Protein AF-A0A659UH26-F1 (afdb_monomer)

Mean predicted aligned error: 6.56 Å

Solvent-accessible surface area (backbone atoms only — not comparable to full-atom values): 6737 Å² total; per-residue (Å²): 130,52,73,49,74,51,71,44,65,55,98,88,38,76,38,36,36,45,58,29,32,48,44,77,61,85,96,43,30,35,30,27,61,66,62,68,94,75,54,86,54,43,74,69,55,59,36,70,76,51,52,75,67,40,58,56,64,61,52,50,51,49,55,50,50,48,46,71,76,37,76,78,49,76,42,80,48,83,68,59,61,34,67,49,59,96,85,42,62,32,55,73,72,74,49,95,66,84,79,71,84,68,82,87,79,78,87,132

Structure (mmCIF, N/CA/C/O backbone):
data_AF-A0A659UH26-F1
#
_entry.id   AF-A0A659UH26-F1
#
loop_
_atom_site.group_PDB
_atom_site.id
_atom_site.type_symbol
_atom_site.label_atom_id
_atom_site.label_alt_id
_atom_site.label_comp_id
_atom_site.label_asym_id
_atom_site.label_entity_id
_atom_site.label_seq_id
_atom_site.pdbx_PDB_ins_code
_atom_site.Cartn_x
_atom_site.Cartn_y
_atom_site.Cartn_z
_atom_site.occupancy
_atom_site.B_iso_or_equiv
_atom_site.auth_seq_id
_atom_site.auth_comp_id
_atom_site.auth_asym_id
_atom_site.auth_atom_id
_atom_site.pdbx_PDB_model_num
ATOM 1 N N . PRO A 1 1 ? -16.471 -7.194 5.234 1.00 71.88 1 PRO A N 1
ATOM 2 C CA . PRO A 1 1 ? -15.128 -6.573 5.318 1.00 71.88 1 PRO A CA 1
ATOM 3 C C . PRO A 1 1 ? -15.166 -5.214 4.626 1.00 71.88 1 PRO A C 1
ATOM 5 O O . PRO A 1 1 ? -15.820 -5.099 3.595 1.00 71.88 1 PRO A O 1
ATOM 8 N N . ASP A 1 2 ? -14.545 -4.205 5.226 1.00 92.62 2 ASP A N 1
ATOM 9 C CA . ASP A 1 2 ? -14.314 -2.922 4.564 1.00 92.62 2 ASP A CA 1
ATOM 10 C C . ASP A 1 2 ? -13.133 -3.095 3.602 1.00 92.62 2 ASP A C 1
ATOM 12 O O . ASP A 1 2 ? -12.144 -3.746 3.945 1.00 92.62 2 ASP A O 1
ATOM 16 N N . LEU A 1 3 ? -13.283 -2.612 2.374 1.00 93.44 3 LEU A N 1
ATOM 17 C CA . LEU A 1 3 ? -12.371 -2.868 1.267 1.00 93.44 3 LEU A CA 1
ATOM 18 C C . LEU A 1 3 ? -12.006 -1.538 0.623 1.00 93.44 3 LEU A C 1
ATOM 20 O O . LEU A 1 3 ? -12.865 -0.676 0.433 1.00 93.44 3 LEU A O 1
ATOM 24 N N . LEU A 1 4 ? -10.746 -1.400 0.230 1.00 94.31 4 LEU A N 1
ATOM 25 C CA . LEU A 1 4 ? -10.288 -0.270 -0.561 1.00 94.31 4 LEU A CA 1
ATOM 26 C C . LEU A 1 4 ? -9.437 -0.762 -1.730 1.00 94.31 4 LEU A C 1
ATOM 28 O O . LEU A 1 4 ? -8.651 -1.702 -1.605 1.00 94.31 4 LEU A O 1
ATOM 32 N N . ILE A 1 5 ? -9.604 -0.110 -2.872 1.00 95.06 5 ILE A N 1
ATOM 33 C CA . ILE A 1 5 ? -8.719 -0.260 -4.021 1.00 95.06 5 ILE A CA 1
ATOM 34 C C . ILE A 1 5 ? -8.081 1.102 -4.233 1.00 95.06 5 ILE A C 1
ATOM 36 O O . ILE A 1 5 ? -8.787 2.103 -4.350 1.00 95.06 5 ILE A O 1
ATOM 40 N N . ALA A 1 6 ? -6.755 1.136 -4.243 1.00 95.44 6 ALA A N 1
ATOM 41 C CA . ALA A 1 6 ? -6.004 2.322 -4.610 1.00 95.44 6 ALA A CA 1
ATOM 42 C C . ALA A 1 6 ? -5.347 2.069 -5.960 1.00 95.44 6 ALA A C 1
ATOM 44 O O . ALA A 1 6 ? -4.661 1.061 -6.126 1.00 95.44 6 ALA A O 1
ATOM 45 N N . THR A 1 7 ? -5.567 2.989 -6.893 1.00 96.00 7 THR A N 1
ATOM 46 C CA . THR A 1 7 ? -5.003 2.944 -8.239 1.00 96.00 7 THR A CA 1
ATOM 47 C C . THR A 1 7 ? -4.150 4.185 -8.443 1.00 96.00 7 THR A C 1
ATOM 49 O O . THR A 1 7 ? -4.620 5.308 -8.270 1.00 96.00 7 THR A O 1
ATOM 52 N N . LEU A 1 8 ? -2.892 3.976 -8.806 1.00 93.69 8 LEU A N 1
ATOM 53 C CA . LEU A 1 8 ? -2.003 4.998 -9.323 1.00 93.69 8 LEU A CA 1
ATOM 54 C C . LEU A 1 8 ? -2.225 5.098 -10.832 1.00 93.69 8 LEU A C 1
ATOM 56 O O . LEU A 1 8 ? -2.009 4.128 -11.564 1.00 93.69 8 LEU A O 1
ATOM 60 N N . GLU A 1 9 ? -2.623 6.279 -11.290 1.00 93.38 9 GLU A N 1
ATOM 61 C CA . GLU A 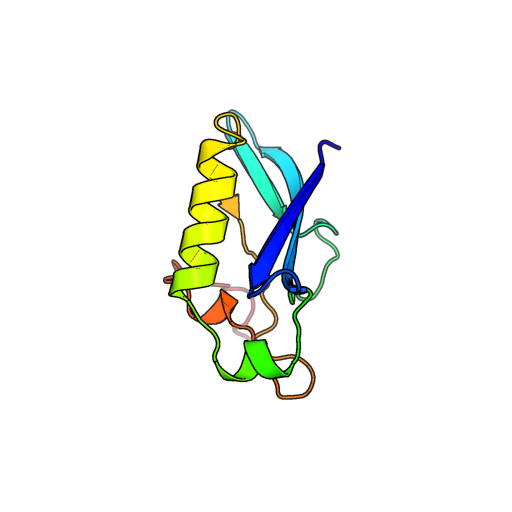1 9 ? -2.734 6.591 -12.710 1.00 93.38 9 GLU A CA 1
ATOM 62 C C . GLU A 1 9 ? -1.567 7.464 -13.168 1.00 93.38 9 GLU A C 1
ATOM 64 O O . GLU A 1 9 ? -1.206 8.441 -12.511 1.00 93.38 9 GLU A O 1
ATOM 69 N N . LEU A 1 10 ? -1.004 7.127 -14.326 1.00 86.25 10 LEU A N 1
ATOM 70 C CA . LEU A 1 10 ? -0.028 7.937 -15.042 1.00 86.25 10 LEU A CA 1
ATOM 71 C C . LEU A 1 10 ? -0.608 8.277 -16.408 1.00 86.25 10 LEU A C 1
ATOM 73 O O . LEU A 1 10 ? -1.031 7.388 -17.144 1.00 86.25 10 LEU A O 1
ATOM 77 N N . GLU A 1 11 ? -0.676 9.571 -16.722 1.00 87.94 11 GLU A N 1
ATOM 78 C CA . GLU A 1 11 ? -1.225 10.066 -17.995 1.00 87.94 11 GLU A CA 1
ATOM 79 C C . GLU A 1 11 ? -2.639 9.523 -18.308 1.00 87.94 11 GLU A C 1
ATOM 81 O O . GLU A 1 11 ? -2.987 9.244 -19.455 1.00 87.94 11 GLU A O 1
ATOM 86 N N . GLY A 1 12 ? -3.467 9.344 -17.270 1.00 88.56 12 GLY A N 1
ATOM 87 C CA . GLY A 1 12 ? -4.830 8.813 -17.392 1.00 88.56 12 GLY A CA 1
ATOM 88 C C . GLY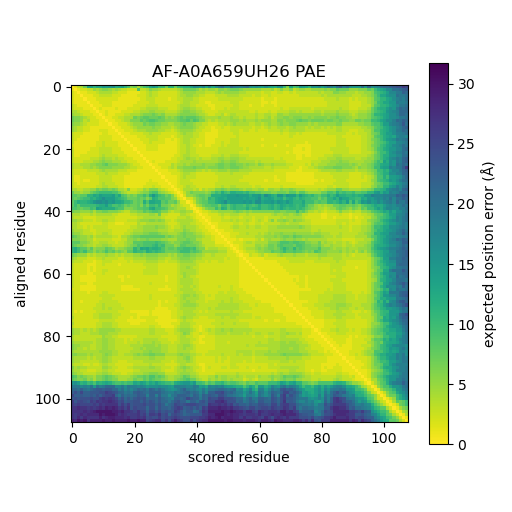 A 1 12 ? -4.908 7.302 -17.635 1.00 88.56 12 GLY A C 1
ATOM 89 O O . GLY A 1 12 ? -5.946 6.808 -18.074 1.00 88.56 12 GLY A O 1
ATOM 90 N N . ARG A 1 13 ? -3.822 6.558 -17.387 1.00 89.31 13 ARG A N 1
ATOM 91 C CA . ARG A 1 13 ? -3.783 5.092 -17.474 1.00 89.31 13 ARG A CA 1
ATOM 92 C C . ARG A 1 13 ? -3.396 4.477 -16.129 1.00 89.31 13 ARG A C 1
ATOM 94 O O . ARG A 1 13 ? -2.452 4.961 -15.505 1.00 89.31 13 ARG A O 1
ATOM 101 N N . PRO A 1 14 ? -4.063 3.398 -15.685 1.00 91.94 14 PRO A N 1
ATOM 102 C CA . PRO A 1 14 ? -3.695 2.713 -14.452 1.00 91.94 14 PRO A CA 1
ATOM 103 C C . PRO A 1 14 ? -2.323 2.051 -14.613 1.00 91.94 14 PRO A C 1
ATOM 105 O O . PRO A 1 14 ? -2.145 1.173 -15.455 1.00 91.94 14 PRO A O 1
ATOM 108 N N . ALA A 1 15 ? -1.362 2.478 -13.801 1.00 92.81 15 ALA A N 1
ATOM 109 C CA . ALA A 1 15 ? 0.005 1.965 -13.807 1.00 92.81 15 ALA A CA 1
ATOM 110 C C . ALA A 1 15 ? 0.233 0.939 -12.689 1.00 92.81 15 ALA A C 1
ATOM 112 O O . ALA A 1 15 ? 0.983 -0.020 -12.857 1.00 92.81 15 ALA A O 1
ATOM 113 N N . PHE A 1 16 ? -0.435 1.125 -11.549 1.00 93.25 16 PHE A N 1
ATOM 114 C CA . PHE A 1 16 ? -0.284 0.284 -10.368 1.00 93.25 16 PHE A CA 1
ATOM 115 C C . PHE A 1 16 ? -1.563 0.302 -9.538 1.00 93.25 16 PHE A C 1
ATOM 117 O O . PHE A 1 16 ? -2.178 1.353 -9.378 1.00 93.25 16 PHE A O 1
ATOM 124 N N . ALA A 1 17 ? -1.963 -0.836 -8.983 1.00 94.69 17 ALA A N 1
ATOM 125 C CA . ALA A 1 17 ? -3.122 -0.930 -8.116 1.00 94.69 17 ALA A CA 1
ATOM 126 C C . ALA A 1 17 ? -2.921 -1.938 -6.984 1.00 94.69 17 ALA A C 1
ATOM 128 O O . ALA A 1 17 ? -2.406 -3.044 -7.171 1.00 94.69 17 ALA A O 1
ATOM 129 N N . VAL A 1 18 ? -3.400 -1.564 -5.798 1.00 93.88 18 VAL A N 1
ATOM 130 C CA . VAL A 1 18 ? -3.452 -2.435 -4.621 1.00 93.88 18 VAL A CA 1
ATOM 131 C C . VAL A 1 18 ? -4.886 -2.587 -4.148 1.00 93.88 18 VAL A C 1
ATOM 133 O O . VAL A 1 18 ? -5.630 -1.614 -4.032 1.00 93.88 18 VAL A O 1
ATOM 136 N N . ALA A 1 19 ? -5.257 -3.826 -3.846 1.00 93.94 19 ALA A N 1
ATOM 137 C CA . ALA A 1 19 ? -6.522 -4.171 -3.225 1.00 93.94 19 ALA A CA 1
ATOM 138 C C . ALA A 1 19 ? -6.248 -4.539 -1.764 1.00 93.94 19 ALA A C 1
ATOM 140 O O . ALA A 1 19 ? -5.536 -5.510 -1.487 1.00 93.94 19 ALA A O 1
ATOM 141 N N . LEU A 1 20 ? -6.794 -3.752 -0.835 1.00 94.81 20 LEU A N 1
ATOM 142 C CA . LEU A 1 20 ? -6.608 -3.950 0.598 1.00 94.81 20 LEU A CA 1
ATOM 143 C C . LEU A 1 20 ? -7.948 -4.204 1.291 1.00 94.81 20 LEU A C 1
ATOM 145 O O . LEU A 1 20 ? -8.963 -3.579 0.982 1.00 94.81 20 LEU A O 1
ATOM 149 N N . GLU A 1 21 ? -7.935 -5.098 2.270 1.00 94.94 21 GLU A N 1
ATOM 150 C CA . GLU A 1 21 ? -8.995 -5.214 3.265 1.00 94.94 21 GLU A CA 1
ATOM 151 C C . GLU A 1 21 ? -8.611 -4.438 4.528 1.00 94.94 21 GLU A C 1
ATOM 153 O O . GLU A 1 21 ? -7.467 -4.495 4.983 1.00 94.94 21 GLU A O 1
ATOM 158 N N . VAL A 1 22 ? -9.572 -3.722 5.111 1.00 95.31 22 VAL A N 1
ATOM 159 C CA . VAL A 1 22 ? -9.410 -3.045 6.399 1.00 95.31 22 VAL A CA 1
ATOM 160 C C . VAL A 1 22 ? -9.969 -3.943 7.491 1.00 95.31 22 VAL A C 1
ATOM 162 O O . VAL A 1 22 ? -11.164 -4.251 7.535 1.00 95.31 22 VAL A O 1
ATOM 165 N N . VAL A 1 23 ? -9.094 -4.364 8.398 1.00 94.00 23 VAL A N 1
ATOM 166 C CA . VAL A 1 23 ? -9.431 -5.253 9.510 1.00 94.00 23 VAL A CA 1
ATOM 167 C C . VAL A 1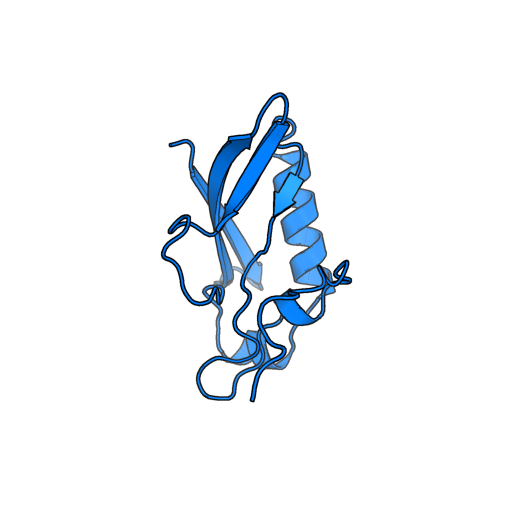 23 ? -9.115 -4.597 10.844 1.00 94.00 23 VAL A C 1
ATOM 169 O O . VAL A 1 23 ? -8.148 -3.851 10.986 1.00 94.00 23 VAL A O 1
ATOM 172 N N . LYS A 1 24 ? -9.915 -4.907 11.865 1.00 94.75 24 LYS A N 1
ATOM 173 C CA . LYS A 1 24 ? -9.635 -4.475 13.234 1.00 94.75 24 LYS A CA 1
ATOM 174 C C . LYS A 1 24 ? -8.697 -5.477 13.911 1.00 94.75 24 LYS A C 1
ATOM 176 O O . LYS A 1 24 ? -9.036 -6.652 14.037 1.00 94.75 24 LYS A O 1
ATOM 181 N N . ARG A 1 25 ? -7.537 -5.013 14.376 1.00 92.12 25 ARG A N 1
ATOM 182 C CA . ARG A 1 25 ? -6.576 -5.772 15.191 1.00 92.12 25 ARG A CA 1
ATOM 183 C C . ARG A 1 25 ? -6.430 -5.079 16.549 1.00 92.12 25 ARG A C 1
ATOM 185 O O . ARG A 1 25 ? -5.656 -4.139 16.708 1.00 92.12 25 ARG A O 1
ATOM 192 N N . GLY A 1 26 ? -7.213 -5.528 17.532 1.00 92.88 26 GLY A N 1
ATOM 193 C CA . GLY A 1 26 ? -7.294 -4.863 18.836 1.00 92.88 26 GLY A CA 1
ATOM 194 C C . GLY A 1 26 ? -7.881 -3.449 18.699 1.00 92.88 26 GLY A C 1
ATOM 195 O O . GLY A 1 26 ? -8.977 -3.323 18.146 1.00 92.88 26 GLY A O 1
ATOM 196 N N . PRO A 1 27 ? -7.206 -2.390 19.186 1.00 94.31 27 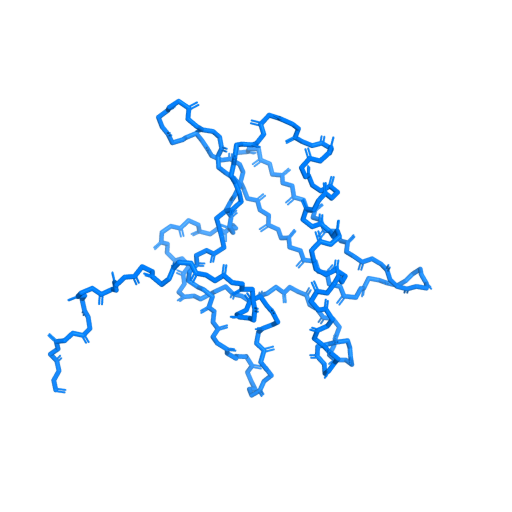PRO A N 1
ATOM 197 C CA . PRO A 1 27 ? -7.670 -1.017 18.996 1.00 94.31 27 PRO A CA 1
ATOM 198 C C . PRO A 1 27 ? -7.405 -0.478 17.581 1.00 94.31 27 PRO A C 1
ATOM 200 O O . PRO A 1 27 ? -8.046 0.495 17.202 1.00 94.31 27 PRO A O 1
ATOM 203 N N . LEU A 1 28 ? -6.512 -1.113 16.810 1.00 95.56 28 LEU A N 1
ATOM 204 C CA . LEU A 1 28 ? -6.042 -0.606 15.520 1.00 95.56 28 LEU A CA 1
ATOM 205 C C . LEU A 1 28 ? -6.913 -1.075 14.350 1.00 95.56 28 LEU A C 1
ATOM 207 O O . LEU A 1 28 ? -7.380 -2.219 14.327 1.00 95.56 28 LEU A O 1
ATOM 211 N N . ARG A 1 29 ? -7.064 -0.223 13.339 1.00 96.31 29 ARG A N 1
ATOM 212 C CA . ARG A 1 29 ? -7.545 -0.545 11.993 1.00 96.31 29 ARG A CA 1
ATOM 213 C C . ARG A 1 29 ? -6.353 -0.668 11.053 1.00 96.31 29 ARG A C 1
ATOM 215 O O . ARG A 1 29 ? -5.606 0.281 10.844 1.00 96.31 29 ARG A O 1
ATOM 222 N N . VAL A 1 30 ? -6.180 -1.856 10.488 1.00 94.81 30 VAL A N 1
ATOM 223 C CA . VAL A 1 30 ? -5.052 -2.192 9.618 1.00 94.81 30 VAL A CA 1
ATOM 224 C C . VAL A 1 30 ? -5.574 -2.489 8.223 1.00 94.81 30 VAL A C 1
ATOM 226 O O . VAL A 1 30 ? -6.403 -3.384 8.063 1.00 94.81 30 VAL A O 1
ATOM 229 N N . ALA A 1 31 ? -5.070 -1.768 7.224 1.00 95.31 31 ALA A N 1
ATOM 230 C CA . ALA A 1 31 ? -5.239 -2.131 5.825 1.00 95.31 31 ALA A CA 1
ATOM 231 C C . ALA A 1 31 ? -4.166 -3.145 5.432 1.00 95.31 31 ALA A C 1
ATOM 233 O O . ALA A 1 31 ? -2.977 -2.887 5.592 1.00 95.31 31 ALA A O 1
ATOM 234 N N . GLN A 1 32 ? -4.571 -4.302 4.931 1.00 92.94 32 GLN A N 1
ATOM 235 C CA . GLN A 1 32 ? -3.676 -5.391 4.536 1.00 92.94 32 GLN A CA 1
ATOM 236 C C . GLN A 1 32 ? -4.085 -5.935 3.170 1.00 92.94 32 GLN A C 1
ATOM 238 O O . GLN A 1 32 ? -5.230 -5.752 2.765 1.00 92.94 32 GLN A O 1
ATOM 243 N N . PHE A 1 33 ? -3.186 -6.625 2.466 1.00 91.62 33 PHE A N 1
ATOM 244 C CA . PHE A 1 33 ? -3.565 -7.321 1.233 1.00 91.62 33 PHE A CA 1
ATOM 245 C C . PHE A 1 33 ? -4.753 -8.262 1.453 1.00 91.62 33 PHE A C 1
ATOM 247 O O . PHE A 1 33 ? -4.837 -8.956 2.470 1.00 91.62 33 PHE A O 1
ATOM 254 N N . MET A 1 34 ? -5.657 -8.291 0.474 1.00 87.62 34 MET A N 1
ATOM 255 C CA . MET A 1 34 ? -6.773 -9.233 0.467 1.00 87.62 34 MET A CA 1
ATOM 256 C C . MET A 1 34 ? -6.268 -10.684 0.393 1.00 87.62 34 MET A C 1
ATOM 258 O O . MET A 1 34 ? -5.276 -10.975 -0.267 1.00 87.62 34 MET A O 1
ATOM 262 N N . GLY A 1 35 ? -6.977 -11.610 1.047 1.00 76.19 35 GLY A N 1
ATOM 263 C CA . GLY A 1 35 ? -6.651 -13.048 1.041 1.00 76.19 35 GLY A CA 1
ATOM 264 C C . GLY A 1 35 ? -6.247 -13.619 2.406 1.00 76.19 35 GLY A C 1
ATOM 265 O O . GLY A 1 35 ? -6.126 -14.839 2.559 1.00 76.19 35 GLY A O 1
ATOM 266 N N . GLY A 1 36 ? -6.114 -12.766 3.428 1.00 68.94 36 GLY A N 1
ATOM 267 C CA . GLY A 1 36 ? -5.906 -13.178 4.814 1.00 68.94 36 GLY A CA 1
ATOM 268 C C . GLY A 1 36 ? -4.700 -14.110 5.016 1.00 68.94 36 GLY A C 1
ATOM 269 O O . GLY A 1 36 ? -3.657 -13.970 4.385 1.00 68.94 36 GLY A O 1
ATOM 270 N N . ARG A 1 37 ? -4.833 -15.087 5.926 1.00 66.75 37 ARG A N 1
ATOM 271 C CA . ARG A 1 37 ? -3.732 -15.983 6.351 1.00 66.75 37 ARG A CA 1
ATOM 272 C C . ARG A 1 37 ? -3.325 -17.049 5.325 1.00 66.75 37 ARG A C 1
ATOM 274 O O . ARG A 1 37 ? -2.322 -17.718 5.548 1.00 66.75 37 ARG A O 1
ATOM 281 N N . HIS A 1 38 ? -4.094 -17.230 4.252 1.00 69.88 38 HIS A N 1
ATOM 282 C CA . HIS A 1 38 ? -3.847 -18.278 3.253 1.00 69.88 38 HIS A CA 1
ATOM 283 C C . HIS A 1 38 ? -3.191 -17.747 1.971 1.00 69.88 38 HIS A C 1
ATOM 285 O O . HIS A 1 38 ? -2.819 -18.542 1.113 1.00 69.88 38 HIS A O 1
ATOM 291 N N . ALA A 1 39 ? -3.027 -16.426 1.825 1.00 75.88 39 ALA A N 1
ATOM 292 C CA . ALA A 1 39 ? -2.249 -15.861 0.727 1.00 75.88 39 ALA A CA 1
ATOM 293 C C . ALA A 1 39 ? -0.781 -16.280 0.883 1.00 75.88 39 ALA A C 1
ATOM 295 O O . ALA A 1 39 ? -0.219 -16.105 1.959 1.00 75.88 39 ALA A O 1
ATOM 296 N N . ASN A 1 40 ? -0.146 -16.845 -0.145 1.00 75.00 40 ASN A N 1
ATOM 297 C CA . ASN A 1 40 ? 1.245 -17.326 -0.066 1.00 75.00 40 ASN A CA 1
ATOM 298 C C . ASN A 1 40 ? 2.287 -16.283 -0.475 1.00 75.00 40 ASN A C 1
ATOM 300 O O . ASN A 1 40 ? 3.408 -16.319 0.023 1.00 75.00 40 ASN A O 1
ATOM 304 N N . GLY A 1 41 ? 1.882 -15.321 -1.294 1.00 84.06 41 GLY A N 1
ATOM 305 C CA . GLY A 1 41 ? 2.686 -14.184 -1.707 1.00 84.06 41 GLY A CA 1
ATOM 306 C C . GLY A 1 41 ? 1.776 -13.091 -2.256 1.00 84.06 41 GLY A C 1
ATOM 307 O O . GLY A 1 41 ? 0.745 -13.397 -2.853 1.00 84.06 41 GLY A O 1
ATOM 308 N N . ASN A 1 42 ? 2.144 -11.835 -2.034 1.00 90.00 42 ASN A N 1
ATOM 309 C CA . ASN A 1 42 ? 1.430 -10.668 -2.528 1.00 90.00 42 ASN A CA 1
ATOM 310 C C . ASN A 1 42 ? 2.275 -9.953 -3.577 1.00 90.00 42 ASN A C 1
ATOM 312 O O . ASN A 1 42 ? 3.412 -9.559 -3.311 1.00 90.00 42 ASN A O 1
ATOM 316 N N . PHE A 1 43 ? 1.686 -9.762 -4.751 1.00 90.62 43 PHE A N 1
ATOM 317 C CA . PHE A 1 43 ? 2.224 -8.958 -5.836 1.00 90.62 43 PHE A CA 1
ATOM 318 C C . PHE A 1 43 ? 1.091 -8.065 -6.341 1.00 90.62 43 PHE A C 1
ATOM 320 O O . PHE A 1 43 ? -0.018 -8.542 -6.586 1.00 90.62 43 PHE A O 1
ATOM 327 N N . ALA A 1 44 ? 1.332 -6.761 -6.401 1.00 90.44 44 ALA A N 1
ATOM 328 C CA . ALA A 1 44 ? 0.306 -5.799 -6.780 1.00 90.44 44 ALA A CA 1
ATOM 329 C C . ALA A 1 44 ? 0.025 -5.852 -8.287 1.00 90.44 44 ALA A C 1
ATOM 331 O O . ALA A 1 44 ? 0.910 -6.165 -9.081 1.00 90.44 44 ALA A O 1
ATOM 332 N N . ALA A 1 45 ? -1.203 -5.518 -8.685 1.00 91.00 45 ALA A N 1
ATOM 333 C CA . ALA A 1 45 ? -1.522 -5.395 -10.100 1.00 91.00 45 ALA A CA 1
ATOM 334 C C . ALA A 1 45 ? -0.773 -4.186 -10.662 1.00 91.00 45 ALA A C 1
ATOM 336 O O . ALA A 1 45 ? -0.865 -3.091 -10.111 1.00 91.00 45 ALA A O 1
ATOM 337 N N . ALA A 1 46 ? -0.019 -4.374 -11.737 1.00 91.81 46 ALA A N 1
ATOM 338 C CA . ALA A 1 46 ? 0.806 -3.317 -12.291 1.00 91.81 46 ALA A CA 1
ATOM 339 C C . ALA A 1 46 ? 0.987 -3.499 -13.792 1.00 91.81 46 ALA A C 1
ATOM 341 O O . ALA A 1 46 ? 0.977 -4.618 -14.308 1.00 91.81 46 ALA A O 1
ATOM 342 N N . GLU A 1 47 ? 1.153 -2.382 -14.484 1.00 90.75 47 GLU A N 1
ATOM 343 C CA . GLU A 1 47 ? 1.510 -2.373 -15.891 1.00 90.75 47 GLU A CA 1
ATOM 344 C C . GLU A 1 47 ? 3.004 -2.758 -16.027 1.00 90.75 47 GLU A C 1
ATOM 346 O O . GLU A 1 47 ? 3.844 -2.203 -15.310 1.00 90.75 47 GLU A O 1
ATOM 351 N N . PRO A 1 48 ? 3.366 -3.736 -16.885 1.00 85.44 48 PRO A N 1
ATOM 352 C CA . PRO A 1 48 ? 4.734 -4.251 -16.948 1.00 85.44 48 PRO A CA 1
ATOM 353 C C . PRO A 1 48 ? 5.812 -3.215 -17.290 1.00 85.44 48 PRO A C 1
ATOM 355 O O . PRO A 1 48 ? 6.920 -3.308 -16.761 1.00 85.44 48 PRO A O 1
ATOM 358 N N . GLN A 1 49 ? 5.529 -2.231 -18.151 1.00 84.88 49 GLN A N 1
ATOM 359 C CA . GLN A 1 49 ? 6.513 -1.192 -18.484 1.00 84.88 49 GLN A CA 1
ATOM 360 C C . GLN A 1 49 ? 6.767 -0.271 -17.287 1.00 84.88 49 GLN A C 1
ATOM 362 O O . GLN A 1 49 ? 7.906 0.127 -17.047 1.00 84.88 49 GLN A O 1
ATOM 367 N N . TRP A 1 50 ? 5.740 0.019 -16.490 1.00 89.00 50 TRP A N 1
ATOM 368 C CA . TRP A 1 50 ? 5.883 0.768 -15.249 1.00 89.00 50 TRP A CA 1
ATOM 369 C C . TRP A 1 50 ? 6.661 -0.013 -14.184 1.00 89.00 50 TRP A C 1
ATOM 371 O O . TRP A 1 50 ? 7.501 0.566 -13.497 1.00 89.00 50 TRP A O 1
ATOM 381 N N . LEU A 1 51 ? 6.470 -1.333 -14.079 1.00 84.94 51 LEU A N 1
ATOM 382 C CA . LEU A 1 51 ? 7.264 -2.167 -13.164 1.00 84.94 51 LEU A CA 1
ATOM 383 C C . LEU A 1 51 ? 8.772 -2.061 -13.427 1.00 84.94 51 LEU A C 1
ATOM 385 O O . LEU A 1 51 ? 9.553 -2.107 -12.479 1.00 84.94 51 LEU A O 1
ATOM 389 N N . ALA A 1 52 ? 9.181 -1.870 -14.684 1.00 82.44 52 ALA A N 1
ATOM 390 C CA . ALA A 1 52 ? 10.587 -1.684 -15.036 1.00 82.44 52 ALA A CA 1
ATOM 391 C C . ALA A 1 52 ? 11.186 -0.385 -14.467 1.00 82.44 52 ALA A C 1
ATOM 393 O O . ALA A 1 52 ? 12.390 -0.334 -14.216 1.00 82.44 52 ALA A O 1
ATOM 394 N N . SER A 1 53 ? 10.374 0.659 -14.257 1.00 82.56 53 SER A N 1
ATOM 395 C CA . SER A 1 53 ? 10.827 1.886 -13.591 1.00 82.56 53 SER A CA 1
ATOM 396 C C . SER A 1 53 ? 10.802 1.751 -12.070 1.00 82.56 53 SER A C 1
ATOM 398 O O . SER A 1 53 ? 11.656 2.326 -11.396 1.00 82.56 53 SER A O 1
ATOM 400 N N . GLY A 1 54 ? 9.844 0.984 -11.532 1.00 76.44 54 GLY A N 1
ATOM 401 C CA . GLY A 1 54 ? 9.719 0.722 -10.101 1.00 76.44 54 GLY A CA 1
ATOM 402 C C . GLY A 1 54 ? 9.644 2.006 -9.276 1.00 76.44 54 GLY A C 1
ATOM 403 O O . GLY A 1 54 ? 10.263 2.079 -8.214 1.00 76.44 54 GLY A O 1
ATOM 404 N N . ASP A 1 55 ? 8.943 3.029 -9.785 1.00 88.50 55 ASP A N 1
ATOM 405 C CA . ASP A 1 55 ? 8.941 4.376 -9.210 1.00 88.50 55 ASP A CA 1
ATOM 406 C C . ASP A 1 55 ? 8.392 4.387 -7.774 1.00 88.50 55 ASP A C 1
ATOM 408 O O . ASP A 1 55 ? 7.190 4.503 -7.501 1.00 88.50 55 ASP A O 1
ATOM 412 N N . ILE A 1 56 ? 9.326 4.299 -6.829 1.00 87.69 56 ILE A N 1
ATOM 413 C CA . ILE A 1 56 ? 9.053 4.267 -5.399 1.00 87.69 56 ILE A CA 1
ATOM 414 C C . ILE A 1 56 ? 8.429 5.574 -4.904 1.00 87.69 56 ILE A C 1
ATOM 416 O O . ILE A 1 56 ? 7.686 5.570 -3.921 1.00 87.69 56 ILE A O 1
ATOM 420 N N . THR A 1 57 ? 8.692 6.694 -5.583 1.00 89.62 57 THR A N 1
ATOM 421 C CA . THR A 1 57 ? 8.114 7.994 -5.231 1.00 89.62 57 THR A CA 1
ATOM 422 C C . THR A 1 57 ? 6.624 7.986 -5.531 1.00 89.62 57 THR A C 1
ATOM 424 O O . THR A 1 57 ? 5.827 8.381 -4.680 1.00 89.62 57 THR A O 1
ATOM 427 N N . ALA A 1 58 ? 6.228 7.459 -6.691 1.00 91.44 58 ALA A N 1
ATOM 428 C CA . ALA A 1 58 ? 4.823 7.329 -7.055 1.00 91.44 58 ALA A CA 1
ATOM 429 C C . ALA A 1 58 ? 4.065 6.378 -6.107 1.00 91.44 58 ALA A C 1
ATOM 431 O O . ALA A 1 58 ? 2.955 6.692 -5.670 1.00 91.44 58 ALA A O 1
ATOM 432 N N . ILE A 1 59 ? 4.695 5.271 -5.694 1.00 91.25 59 ILE A N 1
ATOM 433 C CA . ILE A 1 59 ? 4.143 4.368 -4.669 1.00 91.25 59 ILE A CA 1
ATOM 434 C C . ILE A 1 59 ? 3.941 5.104 -3.340 1.00 91.25 59 ILE A C 1
ATOM 436 O O . ILE A 1 59 ? 2.865 5.016 -2.747 1.00 91.25 59 ILE A O 1
ATOM 440 N N . ARG A 1 60 ? 4.943 5.853 -2.860 1.00 91.38 60 ARG A N 1
AT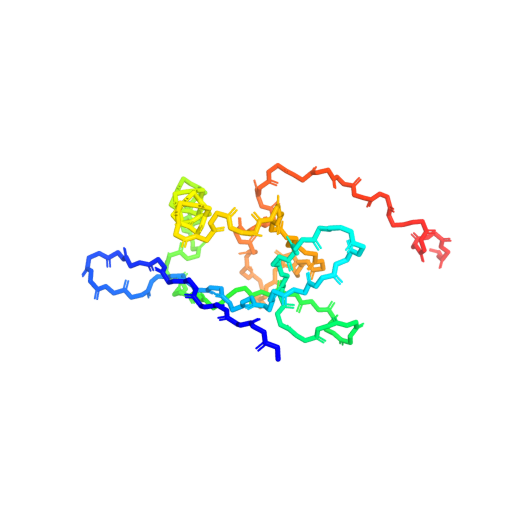OM 441 C CA . ARG A 1 60 ? 4.836 6.616 -1.602 1.00 91.38 60 ARG A CA 1
ATOM 442 C C . ARG A 1 60 ? 3.738 7.679 -1.675 1.00 91.38 60 ARG A C 1
ATOM 444 O O . ARG A 1 60 ? 2.983 7.821 -0.715 1.00 91.38 60 ARG A O 1
ATOM 451 N N . SER A 1 61 ? 3.594 8.358 -2.812 1.00 92.88 61 SER A N 1
ATOM 452 C CA . SER A 1 61 ? 2.499 9.303 -3.065 1.00 92.88 61 SER A CA 1
ATOM 453 C C . SER A 1 61 ? 1.127 8.629 -3.000 1.00 92.88 61 SER A C 1
ATOM 455 O O . SER A 1 61 ? 0.215 9.160 -2.369 1.00 92.88 61 SER A O 1
ATOM 457 N N . MET A 1 62 ? 0.980 7.430 -3.573 1.00 94.12 62 MET A N 1
ATOM 458 C CA . MET A 1 62 ? -0.256 6.654 -3.460 1.00 94.12 62 MET A CA 1
ATOM 459 C C . MET A 1 62 ? -0.555 6.270 -2.001 1.00 94.12 62 MET A C 1
ATOM 461 O O . MET A 1 62 ? -1.684 6.441 -1.545 1.00 94.12 62 MET A O 1
ATOM 465 N N . LEU A 1 63 ? 0.443 5.807 -1.237 1.00 93.31 63 LEU A N 1
ATOM 466 C CA . LEU A 1 63 ? 0.270 5.481 0.187 1.00 93.31 63 LEU A CA 1
ATOM 467 C C . LEU A 1 63 ? -0.149 6.710 1.013 1.00 93.31 63 LEU A C 1
ATOM 469 O O . LEU A 1 63 ? -1.031 6.608 1.866 1.00 93.31 63 LEU A O 1
ATOM 473 N N . ALA A 1 64 ? 0.424 7.882 0.726 1.00 93.75 64 ALA A N 1
ATOM 474 C CA . ALA A 1 64 ? 0.020 9.139 1.350 1.00 93.75 64 ALA A CA 1
ATOM 475 C C . ALA A 1 64 ? -1.421 9.538 0.980 1.00 93.75 64 ALA A C 1
ATOM 477 O O . ALA A 1 64 ? -2.170 10.000 1.841 1.00 93.75 64 ALA A O 1
ATOM 478 N N . ALA A 1 65 ? -1.840 9.314 -0.269 1.00 96.44 65 ALA A N 1
ATOM 479 C CA . ALA A 1 65 ? -3.211 9.573 -0.709 1.00 96.44 65 ALA A CA 1
ATOM 480 C C . ALA A 1 65 ? -4.231 8.656 -0.011 1.00 96.44 65 ALA A C 1
ATOM 482 O O . ALA A 1 65 ? -5.311 9.121 0.367 1.00 96.44 65 ALA A O 1
ATOM 483 N N . ILE A 1 66 ? -3.881 7.384 0.225 1.00 95.75 66 ILE A N 1
ATOM 484 C CA . ILE A 1 66 ? -4.692 6.473 1.049 1.00 95.75 66 ILE A CA 1
ATOM 485 C C . ILE A 1 66 ? -4.826 7.042 2.463 1.00 95.75 66 ILE A C 1
ATOM 487 O O . ILE A 1 66 ? -5.947 7.179 2.943 1.00 95.75 66 ILE A O 1
ATOM 491 N N . ALA A 1 67 ? -3.717 7.429 3.103 1.00 94.12 67 ALA A N 1
ATOM 492 C CA . ALA A 1 67 ? -3.734 7.983 4.459 1.00 94.12 67 ALA A CA 1
ATOM 493 C C . ALA A 1 67 ? -4.589 9.260 4.568 1.00 94.12 67 ALA A C 1
ATOM 495 O O . ALA A 1 67 ? -5.353 9.414 5.518 1.00 94.12 67 ALA A O 1
ATOM 496 N N . GLY A 1 68 ? -4.519 10.150 3.572 1.00 95.94 68 GLY A N 1
ATOM 497 C CA . GLY A 1 68 ? -5.349 11.357 3.522 1.00 95.94 68 GLY A CA 1
ATOM 498 C C . GLY A 1 68 ? -6.840 11.072 3.306 1.00 95.94 68 GLY A C 1
ATOM 499 O O . GLY A 1 68 ? -7.686 11.760 3.871 1.00 95.94 68 GLY A O 1
ATOM 500 N N . SER A 1 69 ? -7.172 10.046 2.518 1.00 97.19 69 SER A N 1
ATOM 501 C CA . SER A 1 69 ? -8.563 9.693 2.182 1.00 97.19 69 SER A CA 1
ATOM 502 C C . SER A 1 69 ? -9.225 8.786 3.223 1.00 97.19 69 SER A C 1
ATOM 504 O O . SER A 1 69 ? -10.451 8.733 3.318 1.00 97.19 69 SER A O 1
ATOM 506 N N . ARG A 1 70 ? -8.419 8.047 3.990 1.00 96.38 70 ARG A N 1
ATOM 507 C CA . ARG A 1 70 ? -8.843 7.074 5.001 1.00 96.38 70 ARG A CA 1
ATOM 508 C C . ARG A 1 70 ? -8.109 7.316 6.327 1.00 96.38 70 ARG A C 1
ATOM 510 O O . ARG A 1 70 ? -7.339 6.462 6.764 1.00 96.38 70 ARG A O 1
ATOM 517 N N . PRO A 1 71 ? -8.363 8.456 7.000 1.00 95.44 71 PRO A N 1
ATOM 518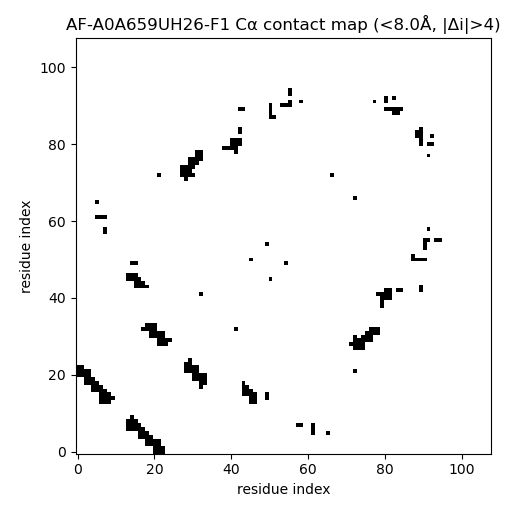 C CA . PRO A 1 71 ? -7.727 8.783 8.279 1.00 95.44 71 PRO A CA 1
ATOM 519 C C . PRO A 1 71 ? -8.130 7.835 9.420 1.00 95.44 71 PRO A C 1
ATOM 521 O O . PRO A 1 71 ? -7.569 7.904 10.507 1.00 95.44 71 PRO A O 1
ATOM 524 N N . ASP A 1 72 ? -9.120 6.967 9.200 1.00 96.06 72 ASP A N 1
ATOM 525 C CA . ASP A 1 72 ? -9.512 5.912 10.128 1.00 96.06 72 ASP A CA 1
ATOM 526 C C . ASP A 1 72 ? -8.572 4.692 10.107 1.00 96.06 72 ASP A C 1
ATOM 528 O O . ASP A 1 72 ? -8.677 3.846 10.992 1.00 96.06 72 ASP A O 1
ATOM 532 N N . ILE A 1 73 ? -7.688 4.574 9.111 1.00 96.50 73 ILE A N 1
ATOM 533 C CA . ILE A 1 73 ? -6.708 3.489 8.999 1.00 96.50 73 ILE A CA 1
ATOM 534 C C . ILE A 1 73 ? -5.427 3.897 9.728 1.00 96.50 73 ILE A C 1
ATOM 536 O O . ILE A 1 73 ? -4.769 4.862 9.351 1.00 96.50 73 ILE A O 1
ATOM 540 N N . ASP A 1 74 ? -5.037 3.118 10.736 1.00 94.88 74 ASP A N 1
ATOM 541 C CA . ASP A 1 74 ? -3.849 3.397 11.550 1.00 94.88 74 ASP A CA 1
ATOM 542 C C . ASP A 1 74 ? -2.552 2.907 10.884 1.00 94.88 74 ASP A C 1
ATOM 544 O O . ASP A 1 74 ? -1.472 3.440 11.134 1.00 94.88 74 ASP A O 1
ATOM 548 N N . LEU A 1 75 ? -2.634 1.848 10.068 1.00 92.69 75 LEU A N 1
ATOM 549 C CA . LEU A 1 75 ? -1.473 1.198 9.454 1.00 92.69 75 LEU A CA 1
ATOM 550 C C . LEU A 1 75 ? -1.830 0.526 8.123 1.00 92.69 75 LEU A C 1
ATOM 552 O O . LEU A 1 75 ? -2.858 -0.143 8.016 1.00 92.69 75 LEU A O 1
ATOM 556 N N . ILE A 1 76 ? -0.912 0.601 7.156 1.00 92.81 76 ILE A N 1
ATOM 557 C CA . ILE A 1 76 ? -0.905 -0.241 5.953 1.00 92.81 76 ILE A CA 1
ATOM 558 C C . ILE A 1 76 ? 0.149 -1.342 6.133 1.00 92.81 76 ILE A C 1
ATOM 560 O O . ILE A 1 76 ? 1.342 -1.064 6.231 1.00 92.81 76 ILE A O 1
ATOM 564 N N . ALA A 1 77 ? -0.289 -2.597 6.195 1.00 91.06 77 ALA A N 1
ATOM 565 C CA . ALA A 1 77 ? 0.549 -3.777 6.372 1.00 91.06 77 ALA A CA 1
ATOM 566 C C . ALA A 1 77 ? 0.732 -4.522 5.039 1.00 91.06 77 ALA A C 1
ATOM 568 O O . ALA A 1 77 ? -0.129 -5.293 4.608 1.00 91.06 77 ALA A O 1
ATOM 569 N N . LEU A 1 78 ? 1.885 -4.312 4.401 1.00 90.12 78 LEU A N 1
ATOM 570 C CA . LEU A 1 78 ? 2.292 -4.984 3.163 1.00 90.12 78 LEU A CA 1
ATOM 571 C C . LEU A 1 78 ? 3.081 -6.263 3.484 1.00 90.12 78 LEU A C 1
ATOM 573 O O . LEU A 1 78 ? 4.288 -6.345 3.284 1.00 90.12 78 LEU A O 1
ATOM 577 N N . GLU A 1 79 ? 2.407 -7.252 4.066 1.00 87.25 79 GLU A N 1
ATOM 578 C CA . GLU A 1 79 ? 3.041 -8.507 4.488 1.00 87.25 79 GLU A CA 1
ATOM 579 C C . GLU A 1 79 ? 3.134 -9.518 3.333 1.00 87.25 79 GLU A C 1
ATOM 581 O O . GLU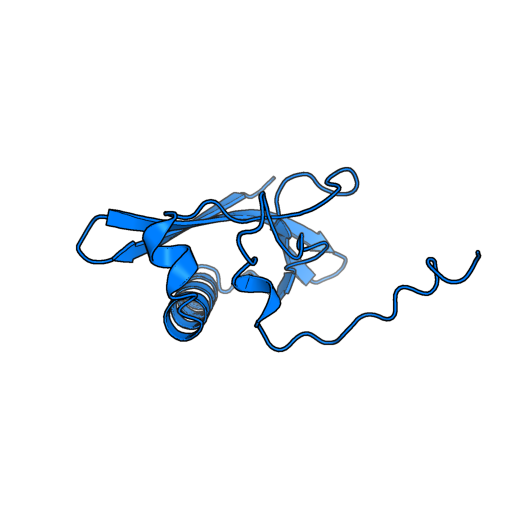 A 1 79 ? 2.336 -9.488 2.395 1.00 87.25 79 GLU A O 1
ATOM 586 N N . ARG A 1 80 ? 4.086 -10.459 3.437 1.00 87.62 80 ARG A N 1
ATOM 587 C CA . ARG A 1 80 ? 4.240 -11.601 2.511 1.00 87.62 80 ARG A CA 1
ATOM 588 C C . ARG A 1 80 ? 4.403 -11.160 1.054 1.00 87.62 80 ARG A C 1
ATOM 590 O O . ARG A 1 80 ? 3.824 -11.765 0.162 1.00 87.62 80 ARG A O 1
ATOM 597 N N . LEU A 1 81 ? 5.160 -10.091 0.815 1.00 90.12 81 LEU A N 1
ATOM 598 C CA . LEU A 1 81 ? 5.493 -9.668 -0.542 1.00 90.12 81 LEU A CA 1
ATOM 599 C C . LEU A 1 81 ? 6.241 -10.795 -1.255 1.00 90.12 81 LEU A C 1
ATOM 601 O O . LEU A 1 81 ? 7.222 -11.321 -0.729 1.00 90.12 81 LEU A O 1
ATOM 605 N N . LEU A 1 82 ? 5.763 -11.164 -2.440 1.00 90.06 82 LEU A N 1
ATOM 606 C CA . LEU A 1 82 ? 6.538 -12.008 -3.336 1.00 90.06 82 LEU A CA 1
ATOM 607 C C . LEU A 1 82 ? 7.696 -11.147 -3.874 1.00 90.06 82 LEU A C 1
ATOM 609 O O . LEU A 1 82 ? 7.406 -10.037 -4.320 1.00 90.06 82 LEU A O 1
ATOM 613 N N . PRO A 1 83 ? 8.970 -11.573 -3.788 1.00 87.31 83 PRO A N 1
ATOM 614 C CA . PRO A 1 83 ? 10.107 -10.737 -4.186 1.00 87.31 83 PRO A CA 1
ATOM 615 C C . PRO A 1 83 ? 10.097 -10.415 -5.684 1.00 87.31 83 PRO A C 1
ATOM 617 O O . PRO A 1 83 ? 10.394 -9.285 -6.071 1.00 87.31 83 PRO A O 1
ATOM 620 N N . ASP A 1 84 ? 9.687 -11.376 -6.507 1.00 90.38 84 ASP A N 1
ATOM 621 C CA . ASP A 1 84 ? 9.485 -11.232 -7.942 1.00 90.38 84 ASP A CA 1
ATOM 622 C C . ASP A 1 84 ? 8.326 -12.116 -8.421 1.00 90.38 84 ASP A C 1
ATOM 624 O O . ASP A 1 84 ? 8.001 -13.122 -7.793 1.00 90.38 84 ASP A O 1
ATOM 628 N N . LEU A 1 85 ? 7.694 -11.737 -9.528 1.00 88.75 85 LEU A N 1
ATOM 629 C CA . LEU A 1 85 ? 6.699 -12.544 -10.227 1.00 88.75 85 LEU A CA 1
ATOM 630 C C . LEU A 1 85 ? 7.142 -12.693 -11.681 1.00 88.75 85 LEU A C 1
ATOM 632 O O . LEU A 1 85 ? 7.300 -11.693 -12.378 1.00 88.75 85 LEU A O 1
ATOM 636 N N . ASP A 1 86 ? 7.376 -13.931 -12.118 1.00 89.50 86 ASP A N 1
ATOM 637 C CA . ASP A 1 86 ? 7.912 -14.252 -13.448 1.00 89.50 86 ASP A CA 1
ATOM 638 C C . ASP A 1 86 ? 9.206 -13.477 -13.782 1.00 89.50 86 ASP A C 1
ATOM 640 O O . ASP A 1 86 ? 9.417 -13.024 -14.908 1.00 89.50 86 ASP A O 1
ATOM 644 N N . GLY A 1 87 ? 10.084 -13.301 -12.784 1.00 87.94 87 GLY A N 1
ATOM 645 C CA . GLY A 1 87 ? 11.340 -12.558 -12.915 1.00 87.94 87 GLY A CA 1
ATOM 646 C C . GLY A 1 87 ? 11.195 -11.034 -12.858 1.00 87.94 87 GLY A C 1
ATOM 647 O O . GLY A 1 87 ? 12.199 -10.327 -12.956 1.00 87.94 87 GLY A O 1
ATOM 648 N N . ILE A 1 88 ? 9.979 -10.506 -12.681 1.00 87.88 88 ILE A N 1
ATOM 649 C CA . ILE A 1 88 ? 9.733 -9.073 -12.509 1.00 87.88 88 ILE A CA 1
ATOM 650 C C . ILE A 1 88 ? 9.729 -8.739 -11.020 1.00 87.88 88 ILE A C 1
ATOM 652 O O . ILE A 1 88 ? 8.882 -9.224 -10.271 1.00 87.88 88 ILE A O 1
ATOM 656 N N . ALA A 1 89 ? 10.661 -7.888 -10.590 1.00 88.81 89 ALA A N 1
ATOM 657 C CA . ALA A 1 89 ? 10.784 -7.487 -9.193 1.00 88.81 89 ALA A CA 1
ATOM 658 C C . ALA A 1 89 ? 9.510 -6.800 -8.676 1.00 88.81 89 ALA A C 1
ATOM 660 O O . ALA A 1 89 ? 8.895 -5.978 -9.357 1.00 88.81 89 ALA A O 1
ATOM 661 N N . ASN A 1 90 ? 9.137 -7.104 -7.435 1.00 90.00 90 ASN A N 1
ATOM 662 C CA . ASN A 1 90 ? 8.029 -6.444 -6.765 1.00 90.00 90 ASN A CA 1
ATOM 663 C C . ASN A 1 90 ? 8.469 -5.062 -6.270 1.00 90.00 90 ASN A C 1
ATOM 665 O O . ASN A 1 90 ? 9.299 -4.975 -5.362 1.00 90.00 90 ASN A O 1
ATOM 669 N N . PRO A 1 91 ? 7.895 -3.965 -6.784 1.00 88.62 91 PRO A N 1
ATOM 670 C CA . PRO A 1 91 ? 8.370 -2.626 -6.458 1.00 88.62 91 PRO A CA 1
ATOM 671 C C . PRO A 1 91 ? 8.071 -2.241 -5.000 1.00 88.62 91 PRO A C 1
ATOM 673 O O . PRO A 1 91 ? 8.718 -1.355 -4.445 1.00 88.62 91 PRO A O 1
ATOM 676 N N . LEU A 1 92 ? 7.141 -2.940 -4.334 1.00 89.75 92 LEU A N 1
ATOM 677 C CA . LEU A 1 92 ? 6.882 -2.763 -2.905 1.00 89.75 92 LEU A CA 1
ATOM 678 C C . LEU A 1 92 ? 7.998 -3.343 -2.031 1.00 89.75 92 LEU A C 1
ATOM 680 O O . LEU A 1 92 ? 8.142 -2.918 -0.886 1.00 89.75 92 LEU A O 1
ATOM 684 N N . ALA A 1 93 ? 8.801 -4.285 -2.539 1.00 86.38 93 ALA A N 1
ATOM 685 C CA . ALA A 1 93 ? 9.936 -4.841 -1.802 1.00 86.38 93 ALA A CA 1
ATOM 686 C C . ALA A 1 93 ? 11.047 -3.798 -1.569 1.00 86.38 93 ALA A C 1
ATOM 688 O O . ALA A 1 93 ? 11.810 -3.934 -0.619 1.00 86.38 93 ALA A O 1
ATOM 689 N N . SER A 1 94 ? 11.081 -2.734 -2.379 1.00 82.12 94 SER A N 1
ATOM 690 C CA . SER A 1 94 ? 12.026 -1.613 -2.269 1.00 82.12 94 SER A CA 1
ATOM 691 C C . SER A 1 94 ? 11.633 -0.555 -1.229 1.00 82.12 94 SER A C 1
ATOM 693 O O . SER A 1 94 ? 12.381 0.399 -1.020 1.00 82.12 94 SER A O 1
ATOM 695 N N . LEU A 1 95 ? 10.454 -0.663 -0.603 1.00 81.69 95 LEU A N 1
ATOM 696 C CA . LEU A 1 95 ? 10.094 0.197 0.527 1.00 81.69 95 LEU A CA 1
ATOM 697 C C . LEU A 1 95 ? 10.976 -0.141 1.736 1.00 81.69 95 LEU A C 1
ATOM 699 O O . LEU A 1 95 ? 11.364 -1.289 1.929 1.00 81.69 95 LEU A O 1
ATOM 703 N N . ASP A 1 96 ? 11.279 0.854 2.569 1.00 69.75 96 ASP A N 1
ATOM 704 C CA . ASP A 1 96 ? 12.013 0.610 3.812 1.00 69.75 96 ASP A CA 1
ATOM 705 C C . ASP A 1 96 ? 11.150 -0.259 4.735 1.00 69.75 96 ASP A C 1
ATOM 707 O O . ASP A 1 96 ? 10.169 0.205 5.321 1.00 69.75 96 ASP A O 1
ATOM 711 N N . HIS A 1 97 ? 11.496 -1.539 4.846 1.00 62.12 97 HIS A N 1
ATOM 712 C CA . HIS A 1 97 ? 10.801 -2.481 5.713 1.00 62.12 97 HIS A CA 1
ATOM 713 C C . HIS A 1 97 ? 11.561 -2.633 7.026 1.00 62.12 97 HIS A C 1
ATOM 715 O O . HIS A 1 97 ? 12.773 -2.848 7.040 1.00 62.12 97 HIS A O 1
ATOM 721 N N . PHE A 1 98 ? 10.840 -2.651 8.149 1.00 45.47 98 PHE A N 1
ATOM 722 C CA . PHE A 1 98 ? 11.333 -3.404 9.299 1.00 45.47 98 PHE A CA 1
ATOM 723 C C . PHE A 1 98 ? 11.280 -4.875 8.897 1.00 45.47 98 PHE A C 1
ATOM 725 O O . PHE A 1 98 ? 10.195 -5.458 8.838 1.00 45.47 98 PHE A O 1
ATOM 732 N N . ALA A 1 99 ? 12.435 -5.471 8.595 1.00 45.25 99 ALA A N 1
ATOM 733 C CA . ALA A 1 99 ? 12.537 -6.912 8.446 1.00 45.25 99 ALA A CA 1
ATOM 734 C C . ALA A 1 99 ? 11.971 -7.536 9.725 1.00 45.25 99 ALA A C 1
ATOM 736 O O . ALA A 1 99 ? 12.590 -7.464 10.786 1.00 45.25 99 ALA A O 1
ATOM 737 N N . ARG A 1 100 ? 10.767 -8.115 9.661 1.00 44.69 100 ARG A N 1
ATOM 738 C CA . ARG A 1 100 ? 10.363 -9.038 10.713 1.00 44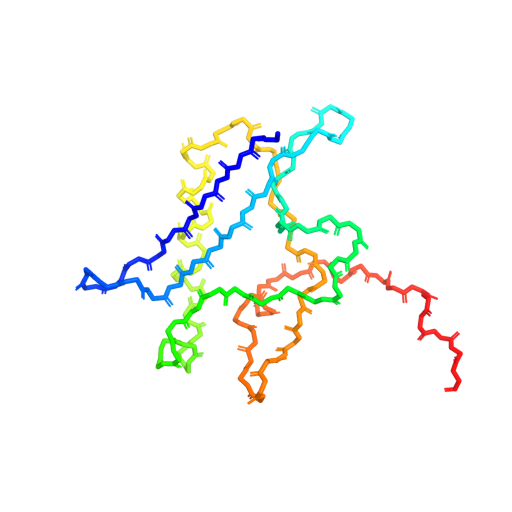.69 100 ARG A CA 1
ATOM 739 C C . ARG A 1 100 ? 11.293 -10.236 10.553 1.00 44.69 100 ARG A C 1
ATOM 741 O O . ARG A 1 100 ? 11.261 -10.847 9.482 1.00 44.69 100 ARG A O 1
ATOM 748 N N . PRO A 1 101 ? 12.118 -10.585 11.555 1.00 34.75 101 PRO A N 1
ATOM 749 C CA . PRO A 1 101 ? 12.782 -11.873 11.536 1.00 34.75 101 PRO A CA 1
ATOM 750 C C . PRO A 1 101 ? 11.668 -12.904 11.389 1.00 34.75 101 PRO A C 1
ATOM 752 O O . PRO A 1 101 ? 10.720 -12.894 12.176 1.00 34.75 101 PRO A O 1
ATOM 755 N N . ASN A 1 102 ? 11.726 -13.730 10.352 1.00 41.81 102 ASN A N 1
ATOM 756 C CA . ASN A 1 102 ? 10.890 -14.912 10.283 1.00 41.81 102 ASN A CA 1
ATOM 757 C C . ASN A 1 102 ? 11.718 -16.071 10.858 1.00 41.81 102 ASN A C 1
ATOM 759 O O . ASN A 1 102 ? 12.475 -16.686 10.112 1.00 41.81 102 ASN A O 1
ATOM 763 N N . PRO A 1 103 ? 11.647 -16.365 12.172 1.00 43.00 103 PRO A N 1
ATOM 764 C CA . PRO A 1 103 ? 12.441 -17.431 12.782 1.00 43.00 103 PRO A CA 1
ATOM 765 C C . PRO A 1 103 ? 12.009 -18.843 12.352 1.00 43.00 103 PRO A C 1
ATOM 767 O O . PRO A 1 103 ? 12.578 -19.811 12.839 1.00 43.00 103 PRO A O 1
ATOM 770 N N . SER A 1 104 ? 11.019 -18.998 11.462 1.00 44.94 104 SER A N 1
ATOM 771 C CA . SER A 1 104 ? 10.556 -20.312 10.993 1.00 44.94 104 SER A CA 1
ATOM 772 C C . SER A 1 104 ? 11.286 -20.852 9.759 1.00 44.94 104 SER A C 1
ATOM 774 O O . SER A 1 104 ? 10.916 -21.915 9.273 1.00 44.94 104 SER A O 1
ATOM 776 N N . PHE A 1 105 ? 12.327 -20.172 9.267 1.00 47.59 105 PHE A N 1
ATOM 777 C CA . PHE A 1 105 ? 13.167 -20.665 8.167 1.00 47.59 105 PHE A CA 1
ATOM 778 C C . PHE A 1 105 ? 14.640 -20.787 8.580 1.00 47.59 105 PHE A C 1
ATOM 780 O O . PHE A 1 105 ? 15.546 -20.259 7.943 1.00 47.59 105 PHE A O 1
ATOM 787 N N . ALA A 1 106 ? 14.865 -21.470 9.699 1.00 45.88 106 ALA A N 1
ATOM 788 C CA . ALA A 1 106 ? 16.148 -22.066 10.033 1.00 45.88 106 ALA A CA 1
ATOM 789 C C . ALA A 1 106 ? 15.874 -23.536 10.344 1.00 45.88 106 ALA A C 1
ATOM 791 O O . ALA A 1 106 ? 15.517 -23.842 11.477 1.00 45.88 106 ALA A O 1
ATOM 792 N N . LEU A 1 107 ? 15.912 -24.376 9.307 1.00 39.34 107 LEU A N 1
ATOM 793 C CA . LEU A 1 107 ? 16.162 -25.826 9.305 1.00 39.34 107 LEU A CA 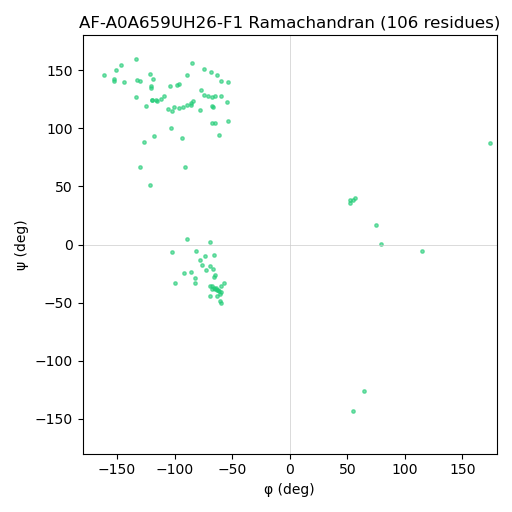1
ATOM 794 C C . LEU A 1 107 ? 15.942 -26.329 7.864 1.00 39.34 107 LEU A C 1
ATOM 796 O O . LEU A 1 107 ? 14.811 -26.600 7.468 1.00 39.34 107 LEU A O 1
ATOM 800 N N . ASP A 1 108 ? 16.994 -26.279 7.048 1.00 42.47 108 ASP A N 1
ATOM 801 C CA . ASP A 1 108 ? 17.762 -27.463 6.619 1.00 42.47 108 ASP A CA 1
ATOM 802 C C . ASP A 1 108 ? 19.116 -27.020 6.038 1.00 42.47 108 ASP A C 1
ATOM 804 O O . ASP A 1 108 ? 19.143 -26.030 5.268 1.00 42.47 108 ASP A O 1
#

Nearest PDB structures (foldseek):
  9f5q-assembly1_A  TM=6.158E-01  e=1.131E+00  Trypanosoma brucei brucei TREU927
  9evq-assembly1_B  TM=6.014E-01  e=1.208E+00  Trypanosoma brucei brucei TREU927
  9f5q-assembly2_B  TM=5.581E-01  e=9.281E-01  Trypanosoma brucei brucei TREU927
  4ua3-assembly1_A  TM=5.587E-01  e=1.290E+00  Schizosaccharomyces pombe 972h-
  7kpu-assembly1_D  TM=5.674E-01  e=1.571E+00  Homo sapiens

Sequence (108 aa):
PDLLIATLELEGRPAFAVALEVVKRGPLRVAQFMGGRHANGNFAAAEPQWLASGDITAIRSMLAAIAGSRPDIDLIALERLLPDLDGIANPLASLDHFARPNPSFALD

Radius of gyration: 14.62 Å; Cα contacts (8 Å, |Δi|>4): 144; chains: 1; bounding box: 33×39×38 Å

Secondary structure (DSSP, 8-state):
-EEEEEEEEETTEEEEEEEEEEEEETTEEEEEETTGGG---B--EE-HHHHHH--HHHHHHHHHHHHHH-TT--EEE--SB-SEETTEE-GGGGS-------TT----

pLDDT: mean 84.57, std 15.55, range [34.75, 97.19]

Foldseek 3Di:
DDKDKFFQDDPNHTFWIAIWDFDDDDPATETEGPDPPPDQADATDGDQVSLVVLPVVSVVVSVVVCCVVCVRHPYYDYPRHDQADPNRGRSVVPPDDPPPPPVPPPDD